Protein AF-A0ABD2Y9C6-F1 (afdb_monomer)

Mean predicted aligned error: 14.17 Å

Solvent-accessible surface area (backbone atoms only — not comparable to full-atom values): 7208 Å² total; per-residue (Å²): 94,70,60,80,99,42,83,42,85,88,82,84,53,66,69,60,50,50,52,46,68,69,40,48,89,79,51,66,77,76,84,67,58,75,67,52,52,73,76,43,79,50,84,90,64,53,65,68,71,61,36,54,57,46,48,66,63,44,55,72,67,66,37,70,68,57,52,58,68,46,48,62,59,52,50,52,55,52,51,52,54,49,54,54,51,49,53,56,27,69,76,57,77,63,70,92,74,86,59,66,70,62,57,58,51,55,61,51,54,57,58,63,76,74,112

Nearest PDB structures (foldseek):
  8gk3-assembly9_I  TM=6.905E-01  e=5.398E-01  Homo sapiens
  8gk3-assembly2_B  TM=6.682E-01  e=5.057E-01  Homo sapiens

Secondary structure (DSSP, 8-state):
-EETTEE------HHHHHHHHH-TTTSPPP---HHHHHH--SGGG--THHHHHHHHHHTTTS-HHHHHHHHHHHHHHHHHHHHHHHHHHHHHSS-----HHHHHHHHHHHHHHT-

Structure (mmCIF, N/CA/C/O backbone):
data_AF-A0ABD2Y9C6-F1
#
_entry.id   AF-A0ABD2Y9C6-F1
#
loop_
_atom_site.group_PDB
_atom_site.id
_atom_site.type_symbol
_atom_site.label_atom_id
_atom_site.label_alt_id
_atom_site.label_comp_id
_atom_site.label_asym_id
_atom_site.label_entity_id
_atom_site.label_seq_id
_atom_site.pdbx_PDB_ins_code
_atom_site.Cartn_x
_atom_site.Cartn_y
_atom_site.Cartn_z
_atom_site.occupancy
_atom_site.B_iso_or_equiv
_atom_site.auth_seq_id
_atom_site.auth_comp_id
_atom_site.auth_asym_id
_atom_site.auth_atom_id
_atom_site.pdbx_PDB_model_num
ATOM 1 N N . MET A 1 1 ? 2.153 11.508 -26.104 1.00 80.94 1 MET A N 1
ATOM 2 C CA . MET A 1 1 ? 2.176 12.784 -25.350 1.00 80.94 1 MET A CA 1
ATOM 3 C C . MET A 1 1 ? 3.621 13.170 -25.071 1.00 80.94 1 MET A C 1
ATOM 5 O O . MET A 1 1 ? 4.422 12.289 -24.793 1.00 80.94 1 MET A O 1
ATOM 9 N N . TRP A 1 2 ? 3.985 14.444 -25.155 1.00 80.00 2 TRP A N 1
ATOM 10 C CA . TRP A 1 2 ? 5.338 14.896 -24.812 1.00 80.00 2 TRP A CA 1
ATOM 11 C C . TRP A 1 2 ? 5.404 15.282 -23.330 1.00 80.00 2 TRP A C 1
ATOM 13 O O . TRP A 1 2 ? 4.494 15.935 -22.828 1.00 80.00 2 TRP A O 1
ATOM 23 N N . LEU A 1 3 ? 6.450 14.850 -22.623 1.00 76.44 3 LEU A N 1
ATOM 24 C CA . LEU A 1 3 ? 6.761 15.285 -21.258 1.00 76.44 3 LEU A CA 1
ATOM 25 C C . LEU A 1 3 ? 8.088 16.044 -21.305 1.00 76.44 3 LEU A C 1
ATOM 27 O O . LEU A 1 3 ? 9.163 15.442 -21.282 1.00 76.44 3 LEU A O 1
ATOM 31 N N . GLY A 1 4 ? 8.005 17.368 -21.446 1.00 81.50 4 GLY A N 1
ATOM 32 C CA . GLY A 1 4 ? 9.168 18.195 -21.769 1.00 81.50 4 GLY A CA 1
ATOM 33 C C . GLY A 1 4 ? 9.792 17.763 -23.108 1.00 81.50 4 GLY A C 1
ATOM 34 O O . GLY A 1 4 ? 9.048 17.482 -24.049 1.00 81.50 4 GLY A O 1
ATOM 35 N N . PRO A 1 5 ? 11.128 17.644 -23.215 1.00 85.31 5 PRO A N 1
ATOM 36 C CA . PRO A 1 5 ? 11.789 17.199 -24.444 1.00 85.31 5 PRO A CA 1
ATOM 37 C C . PRO A 1 5 ? 11.667 15.684 -24.692 1.00 85.31 5 PRO A C 1
ATOM 39 O O . PRO A 1 5 ? 12.192 15.175 -25.678 1.00 85.31 5 PRO A O 1
ATOM 42 N N . THR A 1 6 ? 11.014 14.929 -23.800 1.00 77.50 6 THR A N 1
ATOM 43 C CA . THR A 1 6 ? 10.943 13.466 -23.878 1.00 77.50 6 THR A CA 1
ATOM 44 C C . THR A 1 6 ? 9.576 12.992 -24.364 1.00 77.50 6 THR A C 1
ATOM 46 O O . THR A 1 6 ? 8.546 13.193 -23.710 1.00 77.50 6 THR A O 1
ATOM 49 N N . ALA A 1 7 ? 9.562 12.281 -25.492 1.00 85.50 7 ALA A N 1
ATOM 50 C CA . ALA A 1 7 ? 8.359 11.635 -25.998 1.00 85.50 7 ALA A CA 1
ATOM 51 C C . ALA A 1 7 ? 7.881 10.532 -25.034 1.00 85.50 7 ALA A C 1
ATOM 53 O O . ALA A 1 7 ? 8.664 9.742 -24.502 1.00 85.50 7 ALA A O 1
ATOM 54 N N . SER A 1 8 ? 6.574 10.492 -24.775 1.00 82.81 8 SER A N 1
ATOM 55 C CA . SER A 1 8 ? 5.942 9.539 -23.861 1.00 82.81 8 SER A CA 1
ATOM 56 C C . SER A 1 8 ? 4.736 8.861 -24.499 1.00 82.81 8 SER A C 1
ATOM 58 O O . SER A 1 8 ? 3.895 9.504 -25.134 1.00 82.81 8 SER A O 1
ATOM 60 N N . VAL A 1 9 ? 4.634 7.554 -24.275 1.00 87.81 9 VAL A N 1
ATOM 61 C CA . VAL A 1 9 ? 3.513 6.724 -24.717 1.00 87.81 9 VAL A CA 1
ATOM 62 C C . VAL A 1 9 ? 2.709 6.317 -23.487 1.00 87.81 9 VAL A C 1
ATOM 64 O O . VAL A 1 9 ? 3.288 5.893 -22.487 1.00 87.81 9 VAL A O 1
ATOM 67 N N . LEU A 1 10 ? 1.390 6.499 -23.554 1.00 86.94 10 LEU A N 1
ATOM 68 C CA . LEU A 1 10 ? 0.453 6.024 -22.542 1.00 86.94 10 LEU A CA 1
ATOM 69 C C . LEU A 1 10 ? -0.120 4.697 -23.031 1.00 86.94 10 LEU A C 1
ATOM 71 O O . LEU A 1 10 ? -0.686 4.639 -24.118 1.00 86.94 10 LEU A O 1
ATOM 75 N N . ILE A 1 11 ? 0.050 3.650 -22.233 1.00 89.25 11 ILE A N 1
ATOM 76 C CA . ILE A 1 11 ? -0.422 2.302 -22.541 1.00 89.25 11 ILE A CA 1
ATOM 77 C C . ILE A 1 11 ? -1.495 1.983 -21.512 1.00 89.25 11 ILE A C 1
ATOM 79 O O . ILE A 1 11 ? -1.218 2.000 -20.314 1.00 89.25 11 ILE A O 1
ATOM 83 N N . LEU A 1 12 ? -2.719 1.769 -21.987 1.00 90.50 12 LEU A N 1
ATOM 84 C CA . LEU A 1 12 ? -3.892 1.503 -21.147 1.00 90.50 12 LEU A CA 1
ATOM 85 C C . LEU A 1 12 ? -4.382 0.059 -21.270 1.00 90.50 12 LEU A C 1
ATOM 87 O O . LEU A 1 12 ? -5.166 -0.395 -20.445 1.00 90.50 12 LEU A O 1
ATOM 91 N N . ASP A 1 13 ? -3.914 -0.646 -22.294 1.00 94.19 13 ASP A N 1
ATOM 92 C CA . ASP A 1 13 ? -4.280 -2.024 -22.566 1.00 94.19 13 ASP A CA 1
ATOM 93 C C . ASP A 1 13 ? -3.564 -2.979 -21.581 1.00 94.19 13 ASP A C 1
ATOM 95 O O . ASP A 1 13 ? -2.333 -2.909 -21.435 1.00 94.19 13 ASP A O 1
ATOM 99 N N . PRO A 1 14 ? -4.311 -3.839 -20.863 1.00 90.31 14 PRO A N 1
ATOM 100 C CA . PRO A 1 14 ? -3.760 -4.672 -19.802 1.00 90.31 14 PRO A CA 1
ATOM 101 C C . PRO A 1 14 ? -2.822 -5.773 -20.314 1.00 90.31 14 PRO A C 1
ATOM 103 O O . PRO A 1 14 ? -1.863 -6.117 -19.615 1.00 90.31 14 PRO A O 1
ATOM 106 N N . GLU A 1 15 ? -3.033 -6.300 -21.518 1.00 91.19 15 GLU A N 1
ATOM 107 C CA . GLU A 1 15 ? -2.164 -7.292 -22.150 1.00 91.19 15 GLU A CA 1
ATOM 108 C C . GLU A 1 15 ? -0.780 -6.693 -22.423 1.00 91.19 15 GLU A C 1
ATOM 110 O O . GLU A 1 15 ? 0.244 -7.279 -22.053 1.00 91.19 15 GLU A O 1
ATOM 115 N N . HIS A 1 16 ? -0.743 -5.475 -22.963 1.00 87.12 16 HIS A N 1
ATOM 116 C CA . HIS A 1 16 ? 0.507 -4.758 -23.220 1.00 87.12 16 HIS A CA 1
ATOM 117 C C . HIS A 1 16 ? 1.216 -4.369 -21.919 1.00 87.12 16 HIS A C 1
ATOM 119 O O . HIS A 1 16 ? 2.439 -4.498 -21.806 1.00 87.12 16 HIS A O 1
ATOM 125 N N . ILE A 1 17 ? 0.465 -3.935 -20.899 1.00 86.62 17 ILE A N 1
ATOM 126 C CA . ILE A 1 17 ? 1.021 -3.653 -19.568 1.00 86.62 17 ILE A CA 1
ATOM 127 C C . ILE A 1 17 ? 1.679 -4.913 -19.000 1.00 86.62 17 ILE A C 1
ATOM 129 O O . ILE A 1 17 ? 2.811 -4.854 -18.512 1.00 86.62 17 ILE A O 1
ATOM 133 N N . ARG A 1 18 ? 1.006 -6.065 -19.089 1.00 84.69 18 ARG A N 1
ATOM 134 C CA . ARG A 1 18 ? 1.535 -7.347 -18.615 1.00 84.69 18 ARG A CA 1
ATOM 135 C C . ARG A 1 18 ? 2.823 -7.724 -19.340 1.00 84.69 18 ARG A C 1
ATOM 137 O O . ARG A 1 18 ? 3.792 -8.095 -18.678 1.00 84.69 18 ARG A O 1
ATOM 144 N N . GLU A 1 19 ? 2.854 -7.609 -20.663 1.00 86.19 19 GLU A N 1
ATOM 145 C CA . GLU A 1 19 ? 4.037 -7.926 -21.465 1.00 86.19 19 GLU A CA 1
ATOM 146 C C . GLU A 1 19 ? 5.237 -7.046 -21.080 1.00 86.19 19 GLU A C 1
ATOM 148 O O . GLU A 1 19 ? 6.344 -7.543 -20.845 1.00 86.19 19 GLU A O 1
ATOM 153 N N . ILE A 1 20 ? 5.008 -5.741 -20.928 1.00 84.69 20 ILE A N 1
ATOM 154 C CA . ILE A 1 20 ? 6.028 -4.775 -20.507 1.00 84.69 20 ILE A CA 1
ATOM 155 C C . ILE A 1 20 ? 6.540 -5.096 -19.101 1.00 84.69 20 ILE A C 1
ATOM 157 O O . ILE A 1 20 ? 7.749 -5.087 -18.860 1.00 84.69 20 ILE A O 1
ATOM 161 N N . MET A 1 21 ? 5.639 -5.429 -18.172 1.00 78.56 21 MET A N 1
ATOM 162 C CA . MET A 1 21 ? 6.007 -5.801 -16.804 1.00 78.56 21 MET A CA 1
ATOM 163 C C . MET A 1 21 ? 6.766 -7.130 -16.717 1.00 78.56 21 MET A C 1
ATOM 165 O O . MET A 1 21 ? 7.510 -7.325 -15.755 1.00 78.56 21 MET A O 1
ATOM 169 N N . GLN A 1 22 ? 6.606 -8.036 -17.685 1.00 80.00 22 GLN A N 1
ATOM 170 C CA . GLN A 1 22 ? 7.375 -9.281 -17.775 1.00 80.00 22 GLN A CA 1
ATOM 171 C C . GLN A 1 22 ? 8.766 -9.048 -18.383 1.00 80.00 22 GLN A C 1
ATOM 173 O O . GLN A 1 22 ? 9.757 -9.607 -17.911 1.00 80.00 22 GLN A O 1
ATOM 178 N N . LYS A 1 23 ? 8.869 -8.170 -19.385 1.00 78.75 23 LYS A N 1
ATOM 179 C CA . LYS A 1 23 ? 10.111 -7.849 -20.106 1.00 78.75 23 LYS A CA 1
ATOM 180 C C . LYS A 1 23 ? 10.929 -6.742 -19.418 1.00 78.75 23 LYS A C 1
ATOM 182 O O . LYS A 1 23 ? 11.389 -5.799 -20.058 1.00 78.75 23 LYS A O 1
ATOM 187 N N . ILE A 1 24 ? 11.175 -6.887 -18.113 1.00 67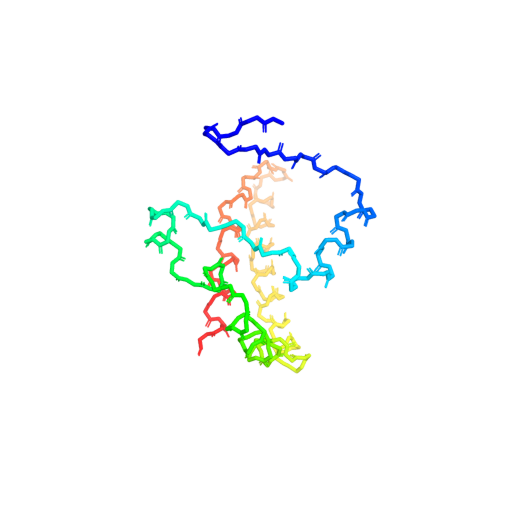.88 24 ILE A N 1
ATOM 188 C CA . ILE A 1 24 ? 11.854 -5.888 -17.251 1.00 67.88 24 ILE A CA 1
ATOM 189 C C . ILE A 1 24 ? 13.257 -5.505 -17.758 1.00 67.88 24 ILE A C 1
ATOM 191 O O . ILE A 1 24 ? 13.711 -4.383 -17.542 1.00 67.88 24 ILE A O 1
ATOM 195 N N . ASN A 1 25 ? 13.946 -6.421 -18.442 1.00 69.38 25 ASN A N 1
ATOM 196 C CA . ASN A 1 25 ? 15.280 -6.163 -18.995 1.00 69.38 25 ASN A CA 1
ATOM 197 C C . ASN A 1 25 ? 15.244 -5.223 -20.210 1.00 69.38 25 ASN A C 1
ATOM 199 O O . ASN A 1 25 ? 16.199 -4.485 -20.434 1.00 69.38 25 ASN A O 1
ATOM 203 N N . LEU A 1 26 ? 14.147 -5.246 -20.975 1.00 75.75 26 LEU A N 1
ATOM 204 C CA . LEU A 1 26 ? 13.942 -4.395 -22.150 1.00 75.75 26 LEU A CA 1
ATOM 205 C C . LEU A 1 26 ? 13.315 -3.054 -21.756 1.00 75.75 26 LEU A C 1
ATOM 207 O O . LEU A 1 26 ? 13.698 -2.009 -22.276 1.00 75.75 26 LEU A O 1
ATOM 211 N N . PHE A 1 27 ? 12.388 -3.076 -20.798 1.00 73.31 27 PHE A N 1
ATOM 212 C CA . PHE A 1 27 ? 11.699 -1.889 -20.303 1.00 73.31 27 PHE A CA 1
ATOM 213 C C . PHE A 1 27 ? 12.228 -1.494 -18.926 1.00 73.31 27 PHE A C 1
ATOM 215 O O . PHE A 1 27 ? 11.703 -1.891 -17.882 1.00 73.31 27 PHE A O 1
ATOM 222 N N . GLN A 1 28 ? 13.283 -0.682 -18.921 1.00 67.62 28 GLN A N 1
ATOM 223 C CA . GLN A 1 28 ? 13.804 -0.108 -17.684 1.00 67.62 28 GLN A CA 1
ATOM 224 C C . GLN A 1 28 ? 12.851 0.963 -17.144 1.00 67.62 28 GLN A C 1
ATOM 226 O O . GLN A 1 28 ? 12.193 1.688 -17.897 1.00 67.62 28 GLN A O 1
ATOM 231 N N . LYS A 1 29 ? 12.773 1.070 -15.811 1.00 66.44 29 LYS A N 1
ATOM 232 C CA . LYS A 1 29 ? 12.012 2.142 -15.164 1.00 66.44 29 LYS A CA 1
ATOM 233 C C . LYS A 1 29 ? 12.570 3.482 -15.654 1.00 66.44 29 LYS A C 1
ATOM 235 O O . LYS A 1 29 ? 13.774 3.627 -15.841 1.00 66.44 29 LYS A O 1
ATOM 240 N N . ARG A 1 30 ? 11.694 4.463 -15.886 1.00 64.12 30 ARG A N 1
ATOM 241 C CA . ARG A 1 30 ? 12.151 5.825 -16.176 1.00 64.12 30 ARG A CA 1
ATOM 242 C C . ARG A 1 30 ? 12.994 6.306 -15.002 1.00 64.12 30 ARG A C 1
ATOM 244 O O . ARG A 1 30 ? 12.483 6.335 -13.879 1.00 64.12 30 ARG A O 1
ATOM 251 N N . ARG A 1 31 ? 14.236 6.712 -15.284 1.00 61.94 31 ARG A N 1
ATOM 252 C CA . ARG A 1 31 ? 15.088 7.394 -14.309 1.00 61.94 31 ARG A CA 1
ATOM 253 C C . ARG A 1 31 ? 14.296 8.571 -13.752 1.00 61.94 31 ARG A C 1
ATOM 255 O O . ARG A 1 31 ? 13.880 9.456 -14.501 1.00 61.94 31 ARG A O 1
ATOM 262 N N . GLY A 1 32 ? 14.006 8.511 -12.456 1.00 62.47 32 GLY A N 1
ATOM 263 C CA . GLY A 1 32 ? 13.253 9.555 -11.774 1.00 62.47 32 GLY A CA 1
ATOM 264 C C . GLY A 1 32 ? 13.987 10.893 -11.841 1.00 62.47 32 GLY A C 1
ATOM 265 O O . GLY A 1 32 ? 15.195 10.948 -12.072 1.00 62.47 32 GLY A O 1
ATOM 266 N N . ASN A 1 33 ? 13.257 11.982 -11.603 1.00 62.81 33 ASN A N 1
ATOM 267 C CA . ASN A 1 33 ? 13.854 13.301 -11.401 1.00 62.81 33 ASN A CA 1
ATOM 268 C C . ASN A 1 33 ? 14.950 13.200 -10.308 1.00 62.81 33 ASN A C 1
ATOM 270 O O . ASN A 1 33 ? 14.701 12.535 -9.297 1.00 62.81 33 ASN A O 1
ATOM 274 N N . PRO A 1 34 ? 16.133 13.826 -10.454 1.00 63.22 34 PRO A N 1
ATOM 275 C CA . PRO A 1 34 ? 17.168 13.839 -9.414 1.00 63.22 34 PRO A CA 1
ATOM 276 C C . PRO A 1 34 ? 16.642 14.199 -8.012 1.00 63.22 34 PRO A C 1
ATOM 278 O O . PRO A 1 34 ? 17.098 13.617 -7.032 1.00 63.22 34 PRO A O 1
ATOM 281 N N . LEU A 1 35 ? 15.609 15.042 -7.902 1.00 62.66 35 LEU A N 1
ATOM 282 C CA . LEU A 1 35 ? 14.937 15.341 -6.629 1.00 62.66 35 LEU A CA 1
ATOM 283 C C . LEU A 1 35 ? 14.164 14.143 -6.052 1.00 62.66 35 LEU A C 1
ATOM 285 O O . LEU A 1 35 ? 14.189 13.897 -4.850 1.00 62.66 35 LEU A O 1
ATOM 289 N N . SER A 1 36 ? 13.513 13.343 -6.901 1.00 60.28 36 SER A N 1
ATOM 290 C CA . SER A 1 36 ? 12.797 12.131 -6.470 1.00 60.28 36 SER A CA 1
ATOM 291 C C . SER A 1 36 ? 13.736 11.046 -5.940 1.00 60.28 36 SER A C 1
ATOM 293 O O . SER A 1 36 ? 13.335 10.239 -5.106 1.00 60.28 36 SER A O 1
ATOM 295 N N . ARG A 1 37 ? 15.002 11.057 -6.376 1.00 59.47 37 ARG A N 1
ATOM 296 C CA . ARG A 1 37 ? 16.037 10.148 -5.878 1.00 59.47 37 ARG A CA 1
ATOM 297 C C . ARG A 1 37 ? 16.466 10.483 -4.446 1.00 59.47 37 ARG A C 1
ATOM 299 O O . ARG A 1 37 ? 16.808 9.564 -3.715 1.00 59.47 37 ARG A O 1
ATOM 306 N N . LEU A 1 38 ? 16.405 11.759 -4.055 1.00 60.31 38 LEU A N 1
ATOM 307 C CA . LEU A 1 38 ? 16.681 12.215 -2.686 1.00 60.31 38 LEU A CA 1
ATOM 308 C C . LEU A 1 38 ? 15.512 11.925 -1.733 1.00 60.31 38 LEU A C 1
ATOM 310 O O . LEU A 1 38 ? 15.727 11.641 -0.562 1.00 60.31 38 LEU A O 1
ATOM 314 N N . LEU A 1 39 ? 14.274 11.980 -2.234 1.00 60.09 39 LEU A N 1
ATOM 315 C CA . LEU A 1 39 ? 13.067 11.729 -1.433 1.00 60.09 39 LEU A CA 1
ATOM 316 C C . LEU A 1 39 ? 12.739 10.238 -1.274 1.00 60.09 39 LEU A C 1
ATOM 318 O O . LEU A 1 39 ? 12.075 9.849 -0.317 1.00 60.09 39 LEU A O 1
ATOM 322 N N . VAL A 1 40 ? 13.161 9.404 -2.228 1.00 54.50 40 VAL A N 1
ATOM 323 C CA . VAL A 1 40 ? 12.846 7.971 -2.271 1.00 54.50 40 VAL A CA 1
ATOM 324 C C . VAL A 1 40 ? 14.143 7.176 -2.389 1.00 54.50 40 VAL A C 1
ATOM 326 O O . VAL A 1 40 ? 14.401 6.490 -3.380 1.00 54.50 40 VAL A O 1
ATOM 329 N N . GLU A 1 41 ? 14.984 7.267 -1.365 1.00 51.97 41 GLU A N 1
ATOM 330 C CA . GLU A 1 41 ? 16.106 6.350 -1.200 1.00 51.97 41 GLU A CA 1
ATOM 331 C C . GLU A 1 41 ? 15.556 5.001 -0.700 1.00 51.97 41 GLU A C 1
ATOM 333 O O . GLU A 1 41 ? 15.201 4.828 0.461 1.00 51.97 41 GLU A O 1
ATOM 338 N N . GLY A 1 42 ? 15.351 4.054 -1.622 1.00 59.25 42 GLY A N 1
ATOM 339 C CA . GLY A 1 42 ? 14.748 2.754 -1.314 1.00 59.25 42 GLY A CA 1
ATOM 340 C C . GLY A 1 42 ? 14.542 1.871 -2.546 1.00 59.25 42 GLY A C 1
ATOM 341 O O . GLY A 1 42 ? 14.931 2.229 -3.656 1.00 59.25 42 GLY A O 1
ATOM 342 N N . LEU A 1 43 ? 13.899 0.708 -2.376 1.00 54.03 43 LEU A N 1
ATOM 343 C CA . LEU A 1 43 ? 13.711 -0.329 -3.414 1.00 54.03 43 LEU A CA 1
ATOM 344 C C . LEU A 1 43 ? 13.144 0.202 -4.750 1.00 54.03 43 LEU A C 1
ATOM 346 O O . LEU A 1 43 ? 13.415 -0.351 -5.815 1.00 54.03 43 LEU A O 1
ATOM 350 N N . ALA A 1 44 ? 12.375 1.292 -4.701 1.00 55.62 44 ALA A N 1
ATOM 351 C CA . ALA A 1 44 ? 11.811 1.963 -5.868 1.00 55.62 44 ALA A CA 1
ATOM 352 C C . ALA A 1 44 ? 12.848 2.701 -6.745 1.00 55.62 44 ALA A C 1
ATOM 354 O O . ALA A 1 44 ? 12.511 3.039 -7.883 1.00 55.62 44 ALA A O 1
ATOM 355 N N . SER A 1 45 ? 14.062 2.932 -6.237 1.00 54.62 45 SER A N 1
ATOM 356 C CA . SER A 1 45 ? 15.164 3.676 -6.870 1.00 54.62 45 SER A CA 1
ATOM 357 C C . SER A 1 45 ? 16.195 2.769 -7.568 1.00 54.62 45 SER A C 1
ATOM 359 O O . SER A 1 45 ? 16.973 3.232 -8.398 1.00 54.62 45 SER A O 1
ATOM 361 N N . TYR A 1 46 ? 16.195 1.458 -7.288 1.00 56.06 46 TYR A N 1
ATOM 362 C CA . TYR A 1 46 ? 17.153 0.515 -7.880 1.00 56.06 46 TYR A CA 1
ATOM 363 C C . TYR A 1 46 ? 16.666 -0.029 -9.240 1.00 56.06 46 TYR A C 1
ATOM 365 O O . TYR A 1 46 ? 15.570 -0.585 -9.351 1.00 56.06 46 TYR A O 1
ATOM 373 N N . GLU A 1 47 ? 17.502 0.098 -10.275 1.00 55.03 47 GLU A N 1
ATOM 374 C CA . GLU A 1 47 ? 17.262 -0.364 -11.656 1.00 55.03 47 GLU A CA 1
ATOM 375 C C . GLU A 1 47 ? 18.189 -1.544 -12.039 1.00 55.03 47 GLU A C 1
ATOM 377 O O . GLU A 1 47 ? 19.265 -1.722 -11.461 1.00 55.03 47 GLU A O 1
ATOM 382 N N . GLY A 1 48 ? 17.766 -2.365 -13.012 1.00 59.56 48 GLY A N 1
ATOM 383 C CA . GLY A 1 48 ? 18.573 -3.440 -13.620 1.00 59.56 48 GLY A CA 1
ATOM 384 C C . GLY A 1 48 ? 18.937 -4.614 -12.694 1.00 59.56 48 GLY A C 1
ATOM 385 O O . GLY A 1 48 ? 18.166 -4.984 -11.805 1.00 59.56 48 GLY A O 1
ATOM 386 N N . ASP A 1 49 ? 20.134 -5.186 -12.873 1.00 52.38 49 ASP A N 1
ATOM 387 C CA . ASP A 1 49 ? 20.652 -6.345 -12.115 1.00 52.38 49 ASP A CA 1
ATOM 388 C C . ASP A 1 49 ? 20.649 -6.147 -10.597 1.00 52.38 49 ASP A C 1
ATOM 390 O O . ASP A 1 49 ? 20.506 -7.102 -9.831 1.00 52.38 49 ASP A O 1
ATOM 394 N N . LYS A 1 50 ? 20.751 -4.898 -10.131 1.00 55.25 50 LYS A N 1
ATOM 395 C CA . LYS A 1 50 ? 20.664 -4.570 -8.703 1.00 55.25 50 LYS A CA 1
ATOM 396 C C . LYS A 1 50 ? 19.253 -4.809 -8.156 1.00 55.25 50 LYS A C 1
ATOM 398 O O . LYS A 1 50 ? 19.121 -5.261 -7.023 1.00 55.25 50 LYS A O 1
ATOM 403 N N . ARG A 1 51 ? 18.204 -4.610 -8.966 1.00 55.00 51 ARG A N 1
ATOM 404 C CA . ARG A 1 51 ? 16.805 -4.915 -8.616 1.00 55.00 51 ARG A CA 1
ATOM 405 C C . ARG A 1 51 ? 16.502 -6.409 -8.677 1.00 55.00 51 ARG A C 1
ATOM 407 O O . ARG A 1 51 ? 15.740 -6.882 -7.841 1.00 55.00 51 ARG A O 1
ATOM 414 N N . ALA A 1 52 ? 17.091 -7.149 -9.618 1.00 51.81 52 ALA A N 1
ATOM 415 C CA . ALA A 1 52 ? 16.971 -8.609 -9.680 1.00 51.81 52 ALA A CA 1
ATOM 416 C C . ALA A 1 52 ? 17.655 -9.276 -8.474 1.00 51.81 52 ALA A C 1
ATOM 418 O O . ALA A 1 52 ? 17.034 -10.087 -7.788 1.00 51.81 52 ALA A O 1
ATOM 419 N N . LYS A 1 53 ? 18.879 -8.845 -8.133 1.00 54.12 53 LYS A N 1
ATOM 420 C CA . LYS A 1 53 ? 19.613 -9.311 -6.945 1.00 54.12 53 LYS A CA 1
ATOM 421 C C . LYS A 1 53 ? 18.884 -8.978 -5.638 1.00 54.12 53 LYS A C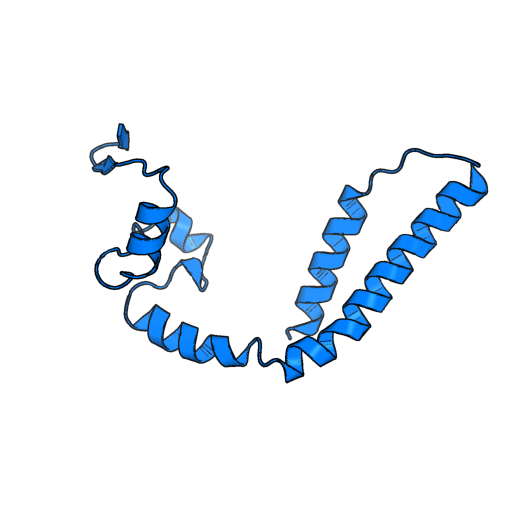 1
ATOM 423 O O . LYS A 1 53 ? 18.772 -9.849 -4.785 1.00 54.12 53 LYS A O 1
ATOM 428 N N . HIS A 1 54 ? 18.300 -7.782 -5.501 1.00 51.91 54 HIS A N 1
ATOM 429 C CA . HIS A 1 54 ? 17.500 -7.438 -4.315 1.00 51.91 54 HIS A CA 1
ATOM 430 C C . HIS A 1 54 ? 16.090 -8.048 -4.305 1.00 51.91 54 HIS A C 1
ATOM 432 O O . HIS A 1 54 ? 15.575 -8.324 -3.234 1.00 51.91 54 HIS A O 1
ATOM 438 N N . ARG A 1 55 ? 15.440 -8.307 -5.450 1.00 53.41 55 ARG A N 1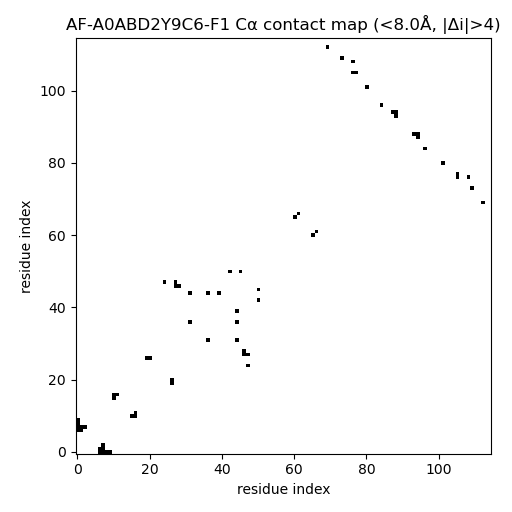
ATOM 439 C CA . ARG A 1 55 ? 14.165 -9.056 -5.475 1.00 53.41 55 ARG A CA 1
ATOM 440 C C . ARG A 1 55 ? 14.361 -10.503 -5.038 1.00 53.41 55 ARG A C 1
ATOM 442 O O . ARG A 1 55 ? 13.523 -11.011 -4.302 1.00 53.41 55 ARG A O 1
ATOM 449 N N . ASN A 1 56 ? 15.486 -11.115 -5.405 1.00 51.06 56 ASN A N 1
ATOM 450 C CA . ASN A 1 56 ? 15.880 -12.418 -4.872 1.00 51.06 56 ASN A CA 1
ATOM 451 C C . ASN A 1 56 ? 16.193 -12.350 -3.362 1.00 51.06 56 ASN A C 1
ATOM 453 O O . ASN A 1 56 ? 15.958 -13.313 -2.644 1.00 51.06 56 ASN A O 1
ATOM 457 N N . LEU A 1 57 ? 16.636 -11.183 -2.874 1.00 49.78 57 LEU A N 1
ATOM 458 C CA . LEU A 1 57 ? 16.841 -10.876 -1.452 1.00 49.78 57 LEU A CA 1
ATOM 459 C C . LEU A 1 57 ? 15.569 -10.434 -0.695 1.00 49.78 57 LEU A C 1
ATOM 461 O O . LEU A 1 57 ? 15.580 -10.439 0.531 1.00 49.78 57 LEU A O 1
ATOM 465 N N . ASN A 1 58 ? 14.478 -10.090 -1.400 1.00 43.75 58 ASN A N 1
ATOM 466 C CA . ASN A 1 58 ? 13.168 -9.698 -0.846 1.00 43.75 58 ASN A CA 1
ATOM 467 C C . ASN A 1 58 ? 12.111 -10.816 -0.918 1.00 43.75 58 ASN A C 1
ATOM 469 O O . ASN A 1 58 ? 11.151 -10.797 -0.154 1.00 43.75 58 ASN A O 1
ATOM 473 N N . ASN A 1 59 ? 12.280 -11.824 -1.777 1.00 48.88 59 ASN A N 1
ATOM 474 C CA . ASN A 1 59 ? 11.555 -13.097 -1.658 1.00 48.88 59 ASN A CA 1
ATOM 475 C C . ASN A 1 59 ? 11.693 -13.782 -0.260 1.00 48.88 59 ASN A C 1
ATOM 477 O O . ASN A 1 59 ? 10.740 -14.410 0.190 1.00 48.88 59 ASN A O 1
ATOM 481 N N . PRO A 1 60 ? 12.795 -13.606 0.505 1.00 51.56 60 PRO A N 1
ATOM 482 C CA . PRO A 1 60 ? 12.921 -13.967 1.921 1.00 51.56 60 PRO A CA 1
ATOM 483 C C . PRO A 1 60 ? 12.250 -12.991 2.909 1.00 51.56 60 PRO A C 1
ATOM 485 O O . PRO A 1 60 ? 12.255 -13.262 4.116 1.00 51.56 60 PRO A O 1
ATOM 488 N N . ALA A 1 61 ? 11.673 -11.869 2.452 1.00 53.06 61 ALA A N 1
ATOM 489 C CA . ALA A 1 61 ? 10.875 -10.980 3.300 1.00 53.06 61 ALA A CA 1
ATOM 490 C C . ALA A 1 61 ? 9.450 -11.529 3.478 1.00 53.06 61 ALA A C 1
ATOM 492 O O . ALA A 1 61 ? 8.978 -11.608 4.603 1.00 53.06 61 ALA A O 1
ATOM 493 N N . PHE A 1 62 ? 8.832 -12.084 2.427 1.00 57.75 62 PHE A N 1
ATOM 494 C CA . PHE A 1 62 ? 7.515 -12.739 2.506 1.00 57.75 62 PHE A CA 1
ATOM 495 C C . PHE A 1 62 ? 7.528 -14.281 2.352 1.00 57.75 62 PHE A C 1
ATOM 497 O O . PHE A 1 62 ? 6.708 -14.815 1.602 1.00 57.75 62 PHE A O 1
ATOM 504 N N . PRO A 1 63 ? 8.387 -15.055 3.051 1.00 65.75 63 PRO A N 1
ATOM 505 C CA . PRO A 1 63 ? 8.182 -16.490 3.156 1.00 65.75 63 PRO A CA 1
ATOM 506 C C . PRO A 1 63 ? 6.812 -16.726 3.787 1.00 65.75 63 PRO A C 1
ATOM 508 O O . PRO A 1 63 ? 6.461 -16.070 4.771 1.00 65.75 63 PRO A O 1
ATOM 511 N N . MET A 1 64 ? 6.056 -17.697 3.276 1.00 65.00 64 MET A N 1
ATOM 512 C CA . MET A 1 64 ? 4.733 -18.043 3.818 1.00 65.00 64 MET A CA 1
ATOM 513 C C . MET A 1 64 ? 4.761 -18.280 5.336 1.00 65.00 64 MET A C 1
ATOM 515 O O . MET A 1 64 ? 3.784 -17.982 6.013 1.00 65.00 64 MET A O 1
ATOM 519 N N . GLY A 1 65 ? 5.887 -18.750 5.888 1.00 68.44 65 GLY A N 1
ATOM 520 C CA . GLY A 1 65 ? 6.097 -18.861 7.335 1.00 68.44 65 GLY A CA 1
ATOM 521 C C . GLY A 1 65 ? 6.012 -17.519 8.071 1.00 68.44 65 GLY A C 1
ATOM 522 O O . GLY A 1 65 ? 5.238 -17.396 9.013 1.00 68.44 65 GLY A O 1
ATOM 523 N N . LYS A 1 66 ? 6.723 -16.480 7.610 1.00 65.81 66 LYS A N 1
ATOM 524 C CA . LYS A 1 66 ? 6.662 -15.140 8.225 1.00 65.81 66 LYS A CA 1
ATOM 525 C C . LYS A 1 66 ? 5.282 -14.504 8.060 1.00 65.81 66 LYS A C 1
ATOM 527 O O . LYS A 1 66 ? 4.768 -13.931 9.010 1.00 65.81 66 LYS A O 1
ATOM 532 N N . LEU A 1 67 ? 4.643 -14.689 6.901 1.00 71.56 67 LEU A N 1
ATOM 533 C CA . LEU A 1 67 ? 3.265 -14.239 6.661 1.00 71.56 67 LEU A CA 1
ATOM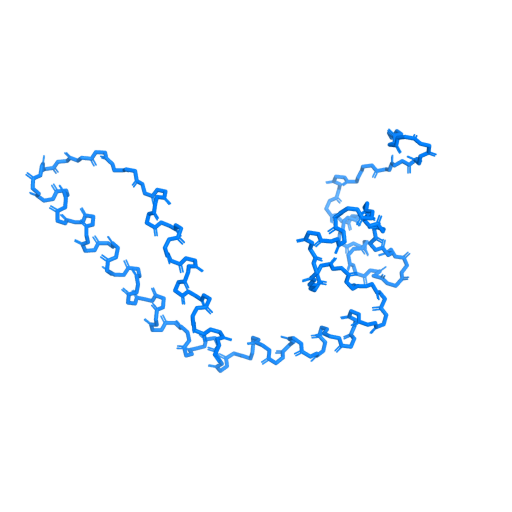 534 C C . LEU A 1 67 ? 2.271 -14.860 7.655 1.00 71.56 67 LEU A C 1
ATOM 536 O O . LEU A 1 67 ? 1.421 -14.151 8.188 1.00 71.56 67 LEU A O 1
ATOM 540 N N . LYS A 1 68 ? 2.404 -16.160 7.959 1.00 74.38 68 LYS A N 1
ATOM 541 C CA . LYS A 1 68 ? 1.565 -16.834 8.964 1.00 74.38 68 LYS A CA 1
ATOM 542 C C . LYS A 1 68 ? 1.733 -16.230 10.358 1.00 74.38 68 LYS A C 1
ATOM 544 O O . LYS A 1 68 ? 0.740 -16.069 11.057 1.00 74.38 68 LYS A O 1
ATOM 549 N N . HIS A 1 69 ? 2.951 -15.852 10.744 1.00 72.19 69 HIS A N 1
ATOM 550 C CA . HIS A 1 69 ? 3.211 -15.216 12.041 1.00 72.19 69 HIS A CA 1
ATOM 551 C C . HIS A 1 69 ? 2.696 -13.775 12.140 1.00 72.19 69 HIS A C 1
ATOM 553 O O . HIS A 1 69 ? 2.503 -13.280 13.245 1.00 72.19 69 HIS A O 1
ATOM 559 N N . MET A 1 70 ? 2.424 -13.114 11.012 1.00 72.88 70 MET A N 1
ATOM 560 C CA . MET A 1 70 ? 1.833 -11.773 11.001 1.00 72.88 70 MET A CA 1
ATOM 561 C C . MET A 1 70 ? 0.307 -11.783 11.158 1.00 72.88 70 MET A C 1
ATOM 563 O O . MET A 1 70 ? -0.261 -10.793 11.620 1.00 72.88 70 MET A O 1
ATOM 567 N N . LEU A 1 71 ? -0.365 -12.878 10.782 1.00 79.94 71 LEU A N 1
ATOM 568 C CA . LEU A 1 71 ? -1.829 -12.982 10.832 1.00 79.94 71 LEU A CA 1
ATOM 569 C C . LEU A 1 71 ? -2.415 -12.705 12.228 1.00 79.94 71 LEU A C 1
ATOM 571 O O . LEU A 1 71 ? -3.365 -11.924 12.296 1.00 79.94 71 LEU A O 1
ATOM 575 N N . PRO A 1 72 ? -1.868 -13.252 13.335 1.00 82.94 72 PRO A N 1
ATOM 576 C CA . PRO A 1 72 ? -2.387 -12.966 14.670 1.00 82.94 72 PRO A CA 1
ATOM 577 C C . PRO A 1 72 ? -2.332 -11.477 15.016 1.00 82.94 72 PRO A C 1
ATOM 579 O O . PRO A 1 72 ? -3.299 -10.935 15.534 1.00 82.94 72 PRO A O 1
ATOM 582 N N . SER A 1 73 ? -1.244 -10.782 14.677 1.00 76.75 73 SER A N 1
ATOM 583 C CA . SER A 1 73 ? -1.102 -9.353 14.972 1.00 76.75 73 SER A CA 1
ATOM 584 C C . SER A 1 73 ? -2.064 -8.484 14.160 1.00 76.75 73 SER A C 1
ATOM 586 O O . SER A 1 73 ? -2.606 -7.513 14.688 1.00 76.75 73 SER A O 1
ATOM 588 N N . PHE A 1 74 ? -2.310 -8.839 12.893 1.00 78.56 74 PHE A N 1
ATOM 589 C CA . PHE A 1 74 ? -3.342 -8.184 12.085 1.00 78.56 74 PHE A CA 1
ATOM 590 C C . PHE A 1 74 ? -4.737 -8.413 12.658 1.00 78.56 74 PHE A C 1
ATOM 592 O O . PHE A 1 74 ? -5.515 -7.465 12.744 1.00 78.56 74 PHE A O 1
ATOM 599 N N . TYR A 1 75 ? -5.035 -9.646 13.073 1.00 84.81 75 TYR A N 1
ATOM 600 C CA . TYR A 1 75 ? -6.309 -9.986 13.693 1.00 84.81 75 TYR A CA 1
ATOM 601 C C . TYR A 1 75 ? -6.531 -9.167 14.966 1.00 84.81 75 TYR A C 1
ATOM 603 O O . TYR A 1 75 ? -7.528 -8.457 15.055 1.00 84.81 75 TYR A O 1
ATOM 611 N N . THR A 1 76 ? -5.569 -9.166 15.892 1.00 84.00 76 THR A N 1
ATOM 612 C CA . THR A 1 76 ? -5.664 -8.395 17.139 1.00 84.00 76 THR A CA 1
ATOM 613 C C . THR A 1 76 ? -5.878 -6.907 16.863 1.00 84.00 76 THR A C 1
ATOM 615 O O . THR A 1 76 ? -6.835 -6.323 17.368 1.00 84.00 76 THR A O 1
ATOM 618 N N . SER A 1 77 ? -5.072 -6.302 15.984 1.00 82.88 77 SER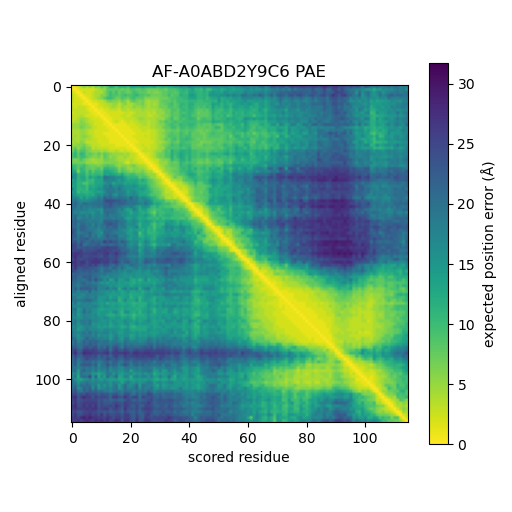 A N 1
ATOM 619 C CA . SER A 1 77 ? -5.223 -4.886 15.625 1.00 82.88 77 SER A CA 1
ATOM 620 C C . SER A 1 77 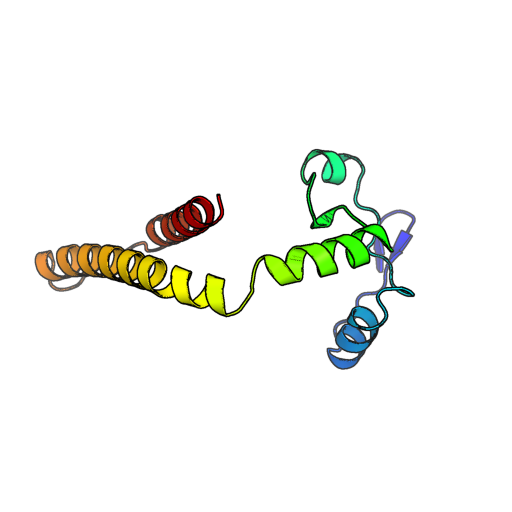? -6.597 -4.576 15.019 1.00 82.88 77 SER A C 1
ATOM 622 O O . SER A 1 77 ? -7.205 -3.564 15.368 1.00 82.88 77 SER A O 1
ATOM 624 N N . ALA A 1 78 ? -7.112 -5.442 14.142 1.00 84.62 78 ALA A N 1
ATOM 625 C CA . ALA A 1 78 ? -8.440 -5.270 13.562 1.00 84.62 78 ALA A CA 1
ATOM 626 C C . ALA A 1 78 ? -9.538 -5.383 14.631 1.00 84.62 78 ALA A C 1
ATOM 628 O O . ALA A 1 78 ? -10.449 -4.557 14.663 1.00 84.62 78 ALA A O 1
ATOM 629 N N . THR A 1 79 ? -9.429 -6.354 15.543 1.00 87.19 79 THR A N 1
ATOM 630 C CA . THR A 1 79 ? -10.396 -6.527 16.637 1.00 87.19 79 THR A CA 1
ATOM 631 C C . THR A 1 79 ? -10.390 -5.365 17.628 1.00 87.19 79 THR A C 1
ATOM 633 O O . THR A 1 79 ? -11.453 -4.979 18.107 1.00 87.19 79 THR A O 1
ATOM 636 N N . GLU A 1 80 ? -9.237 -4.752 17.903 1.00 86.50 80 GLU A N 1
ATOM 637 C CA . GLU A 1 80 ? -9.135 -3.568 18.766 1.00 86.50 80 GLU A CA 1
ATOM 638 C C . GLU A 1 80 ? -9.836 -2.352 18.148 1.00 86.50 80 GLU A C 1
ATOM 640 O O . GLU A 1 80 ? -10.602 -1.663 18.828 1.00 86.50 80 GLU A O 1
ATOM 645 N N . ILE A 1 81 ? -9.619 -2.114 16.848 1.00 87.19 81 ILE A N 1
ATOM 646 C CA . ILE A 1 81 ? -10.283 -1.037 16.102 1.00 87.19 81 ILE A CA 1
ATOM 647 C C . ILE A 1 81 ? -11.799 -1.271 16.080 1.00 87.19 81 ILE A C 1
ATOM 649 O O . ILE A 1 81 ? -12.561 -0.368 16.424 1.00 87.19 81 ILE A O 1
ATOM 653 N N . LEU A 1 82 ? -12.242 -2.494 15.767 1.00 88.44 82 LEU A N 1
ATOM 654 C CA . LEU A 1 82 ? -13.665 -2.850 15.760 1.00 88.44 82 LEU A CA 1
ATOM 655 C C . LEU A 1 82 ? -14.308 -2.691 17.141 1.00 88.44 82 LEU A C 1
ATOM 657 O O . LEU A 1 82 ? -15.383 -2.112 17.244 1.00 88.44 82 LEU A O 1
ATOM 661 N N . SER A 1 83 ? -13.627 -3.110 18.209 1.00 88.00 83 SER A N 1
ATOM 662 C CA . SER A 1 83 ? -14.123 -2.962 19.584 1.00 88.00 83 SER A CA 1
ATOM 663 C C . SER A 1 83 ? -14.276 -1.491 19.987 1.00 88.00 83 SER A C 1
ATOM 665 O O . SER A 1 83 ? -15.197 -1.120 20.716 1.00 88.00 83 SER A O 1
ATOM 667 N N . LYS A 1 84 ? -13.372 -0.617 19.524 1.00 86.94 84 LYS A N 1
ATOM 668 C CA . LYS A 1 84 ? -13.483 0.835 19.720 1.00 86.94 84 LYS A CA 1
ATOM 669 C C . LYS A 1 84 ? -14.699 1.388 18.976 1.00 86.94 84 LYS A C 1
ATOM 671 O O . LYS A 1 84 ? -15.437 2.189 19.547 1.00 86.94 84 LYS A O 1
ATOM 676 N N . TRP A 1 85 ? -14.920 0.956 17.737 1.00 88.75 85 TRP A N 1
ATOM 677 C CA . TRP A 1 85 ? -16.067 1.384 16.935 1.00 88.75 85 TRP A CA 1
ATOM 678 C C . TRP A 1 85 ? -17.388 0.909 17.549 1.00 88.75 85 TRP A C 1
ATOM 680 O O . TRP A 1 85 ? -18.311 1.706 17.702 1.00 88.75 85 TRP A O 1
ATOM 690 N N . GLU A 1 86 ? -17.451 -0.340 18.009 1.00 87.19 86 GLU A N 1
ATOM 691 C CA . GLU A 1 86 ? -18.626 -0.921 18.663 1.00 87.19 86 GLU A CA 1
ATOM 692 C C . GLU A 1 86 ? -19.023 -0.160 19.935 1.00 87.19 86 GLU A C 1
ATOM 694 O O . GLU A 1 86 ? -20.205 0.111 20.147 1.00 87.19 86 GLU A O 1
ATOM 699 N N . LYS A 1 87 ? -18.054 0.281 20.749 1.00 86.00 87 LYS A N 1
ATOM 700 C CA . LYS A 1 87 ? -18.323 1.130 21.926 1.00 86.00 87 LYS A CA 1
ATOM 701 C C . LYS A 1 87 ? -18.925 2.489 21.553 1.00 86.00 87 LYS A C 1
ATOM 703 O O . LYS A 1 87 ? -19.812 2.979 22.254 1.00 86.00 87 LYS A O 1
ATOM 708 N N . ILE A 1 88 ? -18.457 3.099 20.463 1.00 83.50 88 ILE A N 1
ATOM 709 C CA . ILE A 1 88 ? -18.966 4.395 19.982 1.00 83.50 88 ILE A CA 1
ATOM 710 C C . ILE A 1 88 ? -20.397 4.245 19.448 1.00 83.50 88 ILE A C 1
ATOM 712 O O . ILE A 1 88 ? -21.251 5.084 19.724 1.00 83.50 88 ILE A O 1
ATOM 716 N N . VAL A 1 89 ? -20.676 3.162 18.721 1.00 83.44 89 VAL A N 1
ATOM 717 C CA . VAL A 1 89 ? -22.016 2.885 18.185 1.00 83.44 89 VAL A CA 1
ATOM 718 C C . VAL A 1 89 ? -22.985 2.506 19.306 1.00 83.44 89 VAL A C 1
ATOM 720 O O . VAL A 1 89 ? -24.079 3.059 19.371 1.00 83.44 89 VAL A O 1
ATOM 723 N N . SER A 1 90 ? -22.573 1.655 20.250 1.00 76.25 90 SER A N 1
ATOM 724 C CA . SER A 1 90 ? -23.420 1.211 21.371 1.00 76.25 90 SER A CA 1
ATOM 725 C C . SER A 1 90 ? -23.849 2.355 22.293 1.00 76.25 90 SER A C 1
ATOM 727 O O . SER A 1 90 ? -24.931 2.310 22.868 1.00 76.25 90 SER A O 1
ATOM 729 N N . THR A 1 91 ? -23.029 3.402 22.425 1.00 73.44 91 THR A N 1
ATOM 730 C CA . THR A 1 91 ? -23.370 4.581 23.241 1.00 73.44 91 THR A CA 1
ATOM 731 C C . THR A 1 91 ? -24.355 5.532 22.563 1.00 73.44 91 THR A C 1
ATOM 733 O O . THR A 1 91 ? -25.005 6.312 23.254 1.00 73.44 91 THR A O 1
ATOM 736 N N . LYS A 1 92 ? -24.490 5.484 21.233 1.00 70.00 92 LYS A N 1
ATOM 737 C CA . LYS A 1 92 ? -25.325 6.416 20.455 1.00 70.00 92 LYS A CA 1
ATOM 738 C C . LYS A 1 92 ? -26.441 5.737 19.648 1.00 70.00 92 LYS A C 1
ATOM 740 O O . LYS A 1 92 ? -27.212 6.425 18.985 1.00 70.00 92 LYS A O 1
ATOM 745 N N . GLY A 1 93 ? -26.543 4.406 19.689 1.00 71.19 93 GLY A N 1
ATOM 746 C CA . GLY A 1 93 ? -27.500 3.592 18.927 1.00 71.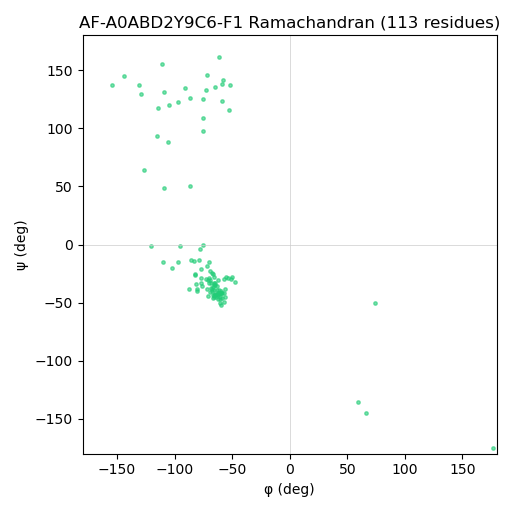19 93 GLY A CA 1
ATOM 747 C C . GLY A 1 93 ? -27.141 3.477 17.441 1.00 71.19 93 GLY A C 1
ATOM 748 O O . GLY A 1 93 ? -27.036 2.377 16.909 1.00 71.19 93 GLY A O 1
ATOM 749 N N . SER A 1 94 ? -26.883 4.607 16.780 1.00 71.75 94 SER A N 1
ATOM 750 C CA . SER A 1 94 ? -26.234 4.679 15.469 1.00 71.75 94 SER A CA 1
ATOM 751 C C . SER A 1 94 ? -25.340 5.919 15.411 1.00 71.75 94 SER A C 1
ATOM 753 O O . SER A 1 94 ? -25.634 6.940 16.039 1.00 71.75 94 SER A O 1
ATOM 755 N N . SER A 1 95 ? -24.201 5.837 14.726 1.00 74.38 95 SER A N 1
ATOM 756 C CA . SER A 1 95 ? -23.296 6.977 14.564 1.00 74.38 95 SER A CA 1
ATOM 757 C C . SER A 1 95 ? -22.450 6.850 13.314 1.00 74.38 95 SER A C 1
ATOM 759 O O . SER A 1 95 ? -21.911 5.784 13.028 1.00 74.38 95 SER A O 1
ATOM 761 N N . GLU A 1 96 ? -22.305 7.965 12.605 1.00 79.62 96 GLU A N 1
ATOM 762 C CA . GLU A 1 96 ? -21.305 8.119 11.556 1.00 79.62 96 GLU A CA 1
ATOM 763 C C . GLU A 1 96 ? -19.920 8.256 12.198 1.00 79.62 96 GLU A C 1
ATOM 765 O O . GLU A 1 96 ? -19.739 8.997 13.170 1.00 79.62 96 GLU A O 1
ATOM 770 N N . LEU A 1 97 ? -18.946 7.513 11.673 1.00 82.25 97 LEU A N 1
ATOM 771 C CA . LEU A 1 97 ? -17.585 7.474 12.194 1.00 82.25 97 LEU A CA 1
ATOM 772 C C . LEU A 1 97 ? -16.581 7.719 11.068 1.00 82.25 97 LEU A C 1
ATOM 774 O O . LEU A 1 97 ? -16.606 7.031 10.048 1.00 82.25 97 LEU A O 1
ATOM 778 N N . ASP A 1 98 ? -15.657 8.654 11.288 1.00 82.62 98 ASP A N 1
ATOM 779 C CA . ASP A 1 98 ? -14.479 8.787 10.435 1.00 82.62 98 ASP A CA 1
ATOM 780 C C . ASP A 1 98 ? -13.478 7.666 10.747 1.00 82.62 98 ASP A C 1
ATOM 782 O O . ASP A 1 98 ? -12.836 7.641 11.799 1.00 82.62 98 ASP A O 1
ATOM 786 N N . VAL A 1 99 ? -13.359 6.725 9.813 1.00 84.00 99 VAL A N 1
ATOM 787 C CA . VAL A 1 99 ? -12.479 5.552 9.915 1.00 84.00 99 VAL A CA 1
ATOM 788 C C . VAL A 1 99 ? -11.050 5.835 9.445 1.00 84.00 99 VAL A C 1
ATOM 790 O O . VAL A 1 99 ? -10.145 5.031 9.685 1.00 84.00 99 VAL A O 1
ATOM 793 N N . TRP A 1 100 ? -10.817 6.963 8.764 1.00 81.12 100 TRP A N 1
ATOM 794 C CA . TRP A 1 100 ? -9.530 7.271 8.140 1.00 81.12 100 TRP A CA 1
ATOM 795 C C . TRP A 1 100 ? -8.356 7.344 9.133 1.00 81.12 100 TRP A C 1
ATOM 797 O O . TRP A 1 100 ? -7.289 6.790 8.833 1.00 81.12 100 TRP A O 1
ATOM 807 N N . PRO A 1 101 ? -8.505 7.944 10.332 1.00 82.38 101 PRO A N 1
ATOM 808 C CA . PRO A 1 101 ? -7.440 7.965 11.329 1.00 82.38 101 PRO A CA 1
ATOM 809 C C . PRO A 1 101 ? -7.048 6.563 11.804 1.00 82.38 101 PRO A C 1
ATOM 811 O O . PRO A 1 101 ? -5.859 6.265 11.899 1.00 82.38 101 PRO A O 1
ATOM 814 N N . ASP A 1 102 ? -8.026 5.684 12.037 1.00 78.69 102 ASP A N 1
ATOM 815 C CA . ASP A 1 102 ? -7.788 4.334 12.558 1.00 78.69 102 ASP A CA 1
ATOM 816 C C . ASP A 1 102 ? -7.092 3.428 11.518 1.00 78.69 102 ASP A C 1
ATOM 818 O O . ASP A 1 102 ? -6.213 2.631 11.866 1.00 78.69 102 ASP A O 1
ATOM 822 N N . LEU A 1 103 ? -7.381 3.622 10.224 1.00 76.00 103 LEU A N 1
ATOM 823 C CA . LEU A 1 103 ? -6.700 2.931 9.120 1.00 76.00 103 LEU A CA 1
ATOM 824 C C . LEU A 1 103 ? -5.212 3.303 9.005 1.00 76.00 103 LEU A C 1
ATOM 826 O O . LEU A 1 103 ? -4.379 2.448 8.686 1.00 76.00 103 LE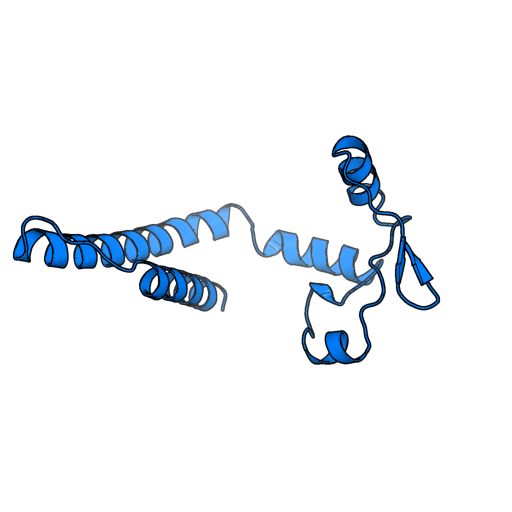U A O 1
ATOM 830 N N . ARG A 1 104 ? -4.836 4.556 9.302 1.00 70.56 104 ARG A N 1
ATOM 831 C CA . ARG A 1 104 ? -3.420 4.974 9.300 1.00 70.56 104 ARG A CA 1
ATOM 832 C C . ARG A 1 104 ? -2.613 4.283 10.399 1.00 70.56 104 ARG A C 1
ATOM 834 O O . ARG A 1 104 ? -1.435 3.990 10.190 1.00 70.56 104 ARG A O 1
ATOM 841 N N . THR A 1 105 ? -3.229 3.995 11.542 1.00 63.38 105 THR A N 1
ATOM 842 C CA . THR A 1 105 ? -2.578 3.352 12.695 1.00 63.38 105 THR A CA 1
ATOM 843 C C . THR A 1 105 ? -2.270 1.878 12.435 1.00 63.38 105 THR A C 1
ATOM 845 O O . THR A 1 105 ? -1.181 1.411 12.772 1.00 63.38 105 THR A O 1
ATOM 848 N N . SER A 1 106 ? -3.164 1.163 11.743 1.00 60.03 106 SER A N 1
ATOM 849 C CA . SER A 1 106 ? -2.938 -0.228 11.310 1.00 60.03 106 SER A CA 1
ATOM 850 C C . SER A 1 106 ? -1.664 -0.367 10.457 1.00 60.03 106 SER A C 1
ATOM 852 O O . SER A 1 106 ? -0.855 -1.281 10.637 1.00 60.03 106 SER A O 1
ATOM 854 N N . HIS A 1 107 ? -1.400 0.628 9.606 1.00 56.75 107 HIS A N 1
ATOM 855 C CA . HIS A 1 107 ? -0.204 0.692 8.765 1.00 56.75 107 HIS A CA 1
ATOM 856 C C . HIS A 1 107 ? 1.104 0.939 9.553 1.00 56.75 107 HIS A C 1
ATOM 858 O O . HIS A 1 107 ? 2.197 0.623 9.076 1.00 56.75 107 HIS A O 1
ATOM 864 N N . ALA A 1 108 ? 1.025 1.509 10.760 1.00 54.72 108 ALA A N 1
ATOM 865 C CA . ALA A 1 108 ? 2.173 1.686 11.653 1.00 54.72 108 ALA A CA 1
ATOM 866 C C . ALA A 1 108 ? 2.491 0.402 12.441 1.00 54.72 108 ALA A C 1
ATOM 868 O O . ALA A 1 108 ? 3.662 0.093 12.671 1.00 54.72 108 ALA A O 1
ATOM 869 N N . ILE A 1 109 ? 1.462 -0.376 12.795 1.00 56.19 109 ILE A N 1
ATOM 870 C CA . ILE A 1 109 ? 1.599 -1.668 13.483 1.00 56.19 109 ILE A CA 1
ATOM 871 C C . ILE A 1 109 ? 2.282 -2.685 12.569 1.00 56.19 109 ILE A C 1
ATOM 873 O O . ILE A 1 109 ? 3.238 -3.333 12.994 1.00 56.19 109 ILE A O 1
ATOM 877 N N . SER A 1 110 ? 1.896 -2.749 11.288 1.00 56.25 110 SER A N 1
ATOM 878 C CA . SER A 1 110 ? 2.587 -3.612 10.328 1.00 56.25 110 SER A CA 1
ATOM 879 C C . SER A 1 110 ? 4.078 -3.274 10.242 1.00 56.25 110 SER A C 1
ATOM 881 O O . SER A 1 110 ? 4.894 -4.184 10.255 1.00 56.25 110 SER A O 1
ATOM 883 N N . ARG A 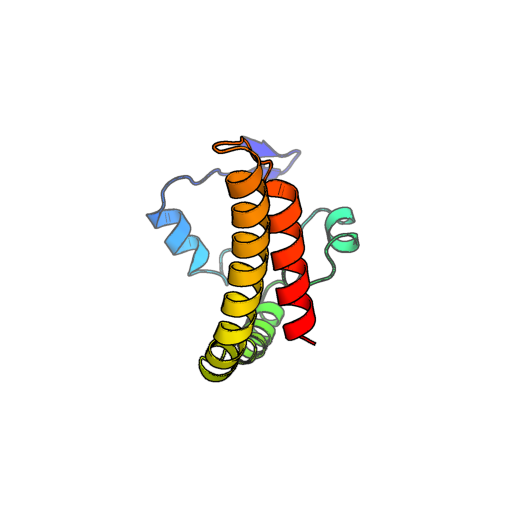1 111 ? 4.465 -1.986 10.228 1.00 53.34 111 ARG A N 1
ATOM 884 C CA . ARG A 1 111 ? 5.882 -1.564 10.168 1.00 53.34 111 ARG A CA 1
ATOM 885 C C . ARG A 1 111 ? 6.705 -1.964 11.393 1.00 53.34 111 ARG A C 1
ATOM 887 O O . ARG A 1 111 ? 7.884 -2.247 11.224 1.00 53.34 111 ARG A O 1
ATOM 894 N N . ARG A 1 112 ? 6.113 -2.005 12.593 1.00 52.72 112 ARG A N 1
ATOM 895 C CA . ARG A 1 112 ? 6.803 -2.467 13.815 1.00 52.72 112 ARG A CA 1
ATOM 896 C C . ARG A 1 112 ? 7.081 -3.968 13.818 1.00 52.72 112 ARG A C 1
ATOM 898 O O . ARG A 1 112 ? 8.050 -4.384 14.426 1.00 52.72 112 ARG A O 1
ATOM 905 N N . ILE A 1 113 ? 6.253 -4.757 13.136 1.00 50.72 113 ILE A N 1
ATOM 906 C CA . ILE A 1 113 ? 6.388 -6.223 13.064 1.00 50.72 113 ILE A CA 1
ATOM 907 C C . ILE A 1 113 ? 7.487 -6.643 12.061 1.00 50.72 113 ILE A C 1
ATOM 909 O O . ILE A 1 113 ? 7.917 -7.791 12.049 1.00 50.72 113 ILE A O 1
ATOM 913 N N . TRP A 1 114 ? 7.954 -5.710 11.221 1.00 48.41 114 TRP A N 1
ATOM 914 C CA . TRP A 1 114 ? 9.000 -5.932 10.214 1.00 48.41 114 TRP A CA 1
ATOM 915 C C . TRP A 1 114 ? 10.427 -5.552 10.660 1.00 48.41 114 TRP A C 1
ATOM 917 O O . TRP A 1 114 ? 11.341 -5.713 9.849 1.00 48.41 114 TRP A O 1
ATOM 927 N N . GLN A 1 115 ? 10.627 -5.042 11.883 1.00 40.84 115 GLN A N 1
ATOM 928 C CA . GLN A 1 115 ? 11.958 -4.857 12.492 1.00 40.84 115 GLN A CA 1
ATOM 929 C C . GLN A 1 115 ? 12.290 -6.032 13.407 1.00 40.84 115 GLN A C 1
ATOM 931 O O . GLN A 1 115 ? 13.461 -6.466 13.365 1.00 40.84 115 GLN A O 1
#

Organism: NCBI:txid153742

Radius of gyration: 21.25 Å; Cα contacts (8 Å, |Δi|>4): 34; chains: 1; bounding box: 48×37×49 Å

pLDDT: mean 70.66, std 13.61, range [40.84, 94.19]

Foldseek 3Di:
DDDVPDDDDDDDDVVVVVVLVVPLVVNWDPQDDPVVCVVDVDLVNDIDPRNVVVVVVCVVLPDVVLVVVCVVVLVVLVVVLVVVVCVVCVVVVHDDDDCVVSVVVSVVSVVVSSD

InterPro domains:
  IPR001128 Cytochrome P450 [PF00067] (1-99)
  IPR036396 Cytochrome P450 superfamily [G3DSA:1.10.630.10] (1-111)
  IPR036396 Cytochrome P450 superfamily [SSF48264] (2-103)
  IPR050665 Plant Cytochrome P450 Monooxygenases [PTHR24282] (2-111)

Sequence (115 aa):
MWLGPTASVLILDPEHIREIMQKINLFQKRRGNPLSRLLVEGLASYEGDKRAKHRNLNNPAFPMGKLKHMLPSFYTSATEILSKWEKIVSTKGSSELDVWPDLRTSHAISRRIWQ